Protein AF-A0A9D9LDR4-F1 (afdb_monomer_lite)

Radius of gyration: 16.33 Å; chains: 1; bounding box: 38×20×46 Å

Structure (mmCIF, N/CA/C/O backbone):
data_AF-A0A9D9LDR4-F1
#
_entry.id   AF-A0A9D9LDR4-F1
#
loop_
_atom_site.group_PDB
_atom_site.id
_atom_site.type_symbol
_atom_site.label_atom_id
_atom_site.label_alt_id
_atom_site.label_comp_id
_atom_site.label_asym_id
_atom_site.label_entity_id
_atom_site.label_seq_id
_atom_site.pdbx_PDB_ins_code
_atom_site.Cartn_x
_atom_site.Cartn_y
_atom_site.Cartn_z
_atom_site.occupancy
_atom_site.B_iso_or_equiv
_atom_site.auth_seq_id
_atom_site.auth_comp_id
_atom_site.auth_asym_id
_atom_site.auth_atom_id
_atom_site.pdbx_PDB_model_num
ATOM 1 N N . PHE A 1 1 ? 23.186 -12.096 -13.329 1.00 54.88 1 PHE A N 1
ATOM 2 C CA . PHE A 1 1 ? 22.504 -12.020 -12.019 1.00 54.88 1 PHE A CA 1
ATOM 3 C C . PHE A 1 1 ? 22.289 -10.558 -11.614 1.00 54.88 1 PHE A C 1
ATOM 5 O O . PHE A 1 1 ? 22.299 -10.236 -10.435 1.00 54.88 1 PHE A O 1
ATOM 12 N N . ASP A 1 2 ? 22.020 -9.668 -12.572 1.00 68.00 2 ASP A N 1
ATOM 13 C CA . ASP A 1 2 ? 21.801 -8.243 -12.314 1.00 68.00 2 ASP A CA 1
ATOM 14 C C . ASP A 1 2 ? 20.322 -7.980 -12.033 1.00 68.00 2 ASP A C 1
ATOM 16 O O . ASP A 1 2 ? 19.635 -7.313 -12.803 1.00 68.00 2 ASP A O 1
ATOM 20 N N . PHE A 1 3 ? 19.801 -8.551 -10.943 1.00 68.44 3 PHE A N 1
ATOM 21 C CA . PHE A 1 3 ? 18.564 -8.018 -10.383 1.00 68.44 3 PHE A CA 1
ATOM 22 C C . PHE A 1 3 ? 18.900 -6.626 -9.850 1.00 68.44 3 PHE A C 1
ATOM 24 O O . PHE A 1 3 ? 19.720 -6.522 -8.932 1.00 68.44 3 PHE A O 1
ATOM 31 N N . PRO A 1 4 ? 18.330 -5.548 -10.413 1.00 83.12 4 PRO A N 1
ATOM 32 C CA . PRO A 1 4 ? 18.598 -4.222 -9.894 1.00 83.12 4 PRO A CA 1
ATOM 33 C C . PRO A 1 4 ? 18.130 -4.193 -8.435 1.00 83.12 4 PRO A C 1
ATOM 35 O O . PRO A 1 4 ? 16.963 -4.439 -8.139 1.00 83.12 4 PRO A O 1
ATOM 38 N N . LEU A 1 5 ? 19.050 -3.924 -7.509 1.00 87.56 5 LEU A N 1
ATOM 39 C CA . LEU A 1 5 ? 18.750 -3.866 -6.073 1.00 87.56 5 LEU A CA 1
ATOM 40 C C . LEU A 1 5 ? 17.758 -2.739 -5.742 1.00 87.56 5 LEU A C 1
ATOM 42 O O . LEU A 1 5 ? 16.996 -2.846 -4.787 1.00 87.56 5 LEU A O 1
ATOM 46 N N . ALA A 1 6 ? 17.731 -1.679 -6.555 1.00 91.88 6 ALA A N 1
ATOM 47 C CA . ALA A 1 6 ? 16.885 -0.505 -6.357 1.00 91.88 6 ALA A CA 1
ATOM 48 C C . ALA A 1 6 ? 15.378 -0.826 -6.206 1.00 91.88 6 ALA A C 1
ATOM 50 O O . ALA A 1 6 ? 14.811 -0.449 -5.181 1.00 91.88 6 ALA A O 1
ATOM 51 N N . PRO A 1 7 ? 14.705 -1.534 -7.137 1.00 90.19 7 PRO A N 1
ATOM 52 C CA . PRO A 1 7 ? 13.296 -1.902 -6.973 1.00 90.19 7 PRO A CA 1
ATOM 53 C C . 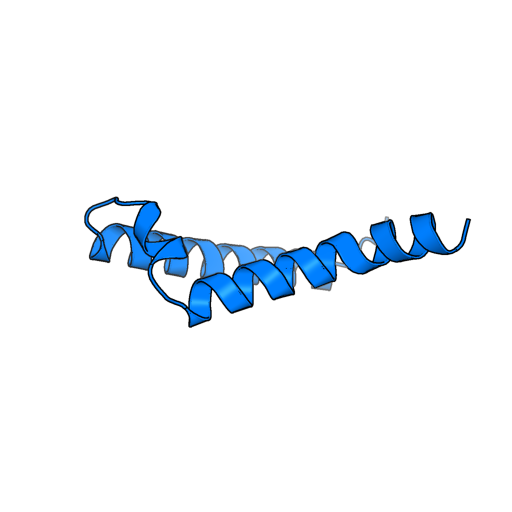PRO A 1 7 ? 13.039 -2.846 -5.795 1.00 90.19 7 PRO A C 1
ATOM 55 O O . PRO A 1 7 ? 11.973 -2.766 -5.190 1.00 90.19 7 PRO A O 1
ATOM 58 N N . VAL A 1 8 ? 13.997 -3.708 -5.437 1.00 92.88 8 VAL A N 1
ATOM 59 C CA . VAL A 1 8 ? 13.861 -4.594 -4.269 1.00 92.88 8 VAL A CA 1
ATOM 60 C C . VAL A 1 8 ? 13.845 -3.773 -2.982 1.00 92.88 8 VAL A C 1
ATOM 62 O O . VAL A 1 8 ? 12.933 -3.919 -2.173 1.00 92.88 8 VAL A O 1
ATOM 65 N N . ILE A 1 9 ? 14.808 -2.863 -2.819 1.00 94.06 9 ILE A N 1
ATOM 66 C CA . ILE A 1 9 ? 14.869 -1.952 -1.668 1.00 94.06 9 ILE A CA 1
ATOM 67 C C . ILE A 1 9 ? 13.613 -1.080 -1.616 1.00 94.06 9 ILE A C 1
ATOM 69 O O . ILE A 1 9 ? 13.011 -0.942 -0.555 1.00 94.06 9 ILE A O 1
ATOM 73 N N . LEU A 1 10 ? 13.180 -0.536 -2.759 1.00 93.81 10 LEU A N 1
ATOM 74 C CA . LEU A 1 10 ? 11.965 0.271 -2.840 1.00 93.81 10 LEU A CA 1
ATOM 75 C C . LEU A 1 10 ? 10.732 -0.526 -2.393 1.00 93.81 10 LEU A C 1
ATOM 77 O O . LEU A 1 10 ? 9.945 -0.026 -1.598 1.00 93.81 10 LEU A O 1
ATOM 81 N N . GLY A 1 11 ? 10.586 -1.773 -2.843 1.00 93.12 11 GLY A N 1
ATOM 82 C CA . GLY A 1 11 ? 9.498 -2.651 -2.413 1.00 93.12 11 GLY A CA 1
ATOM 83 C C . GLY A 1 11 ? 9.520 -2.939 -0.910 1.00 93.12 11 GLY A C 1
ATOM 84 O O . GLY A 1 11 ? 8.470 -2.912 -0.276 1.00 93.12 11 GLY A O 1
ATOM 85 N N . LEU A 1 12 ? 10.703 -3.158 -0.329 1.00 94.25 12 LEU A N 1
ATOM 86 C CA . LEU A 1 12 ? 10.858 -3.406 1.108 1.00 94.25 12 LEU A CA 1
ATOM 87 C C . LEU A 1 12 ? 10.511 -2.174 1.952 1.00 94.25 12 LEU A C 1
ATOM 89 O O . LEU A 1 12 ? 9.748 -2.292 2.905 1.00 94.25 12 LEU A O 1
ATOM 93 N N . VAL A 1 13 ? 11.019 -0.995 1.583 1.00 94.94 13 VAL A N 1
ATOM 94 C CA . VAL A 1 13 ? 10.720 0.263 2.289 1.00 94.94 13 VAL A CA 1
ATOM 95 C C . VAL A 1 13 ? 9.231 0.593 2.192 1.00 94.94 13 VAL A C 1
ATOM 97 O O . VAL A 1 13 ? 8.601 0.923 3.193 1.00 94.94 13 VAL A O 1
ATOM 100 N N . LEU A 1 14 ? 8.641 0.465 1.000 1.00 94.69 14 LEU A N 1
ATOM 101 C CA . LEU A 1 14 ? 7.204 0.675 0.817 1.00 94.69 14 LEU A CA 1
ATOM 102 C C . LEU A 1 14 ? 6.370 -0.357 1.588 1.00 94.69 14 LEU A C 1
ATOM 104 O O . LEU A 1 14 ? 5.311 -0.013 2.108 1.00 94.69 14 LEU A O 1
ATOM 108 N N . GLY A 1 15 ? 6.841 -1.602 1.675 1.00 94.19 15 GLY A N 1
ATOM 109 C CA . GLY A 1 15 ? 6.197 -2.666 2.439 1.00 94.19 15 GLY A CA 1
ATOM 110 C C . GLY A 1 15 ? 6.157 -2.376 3.938 1.00 94.19 15 GLY A C 1
ATOM 111 O O . GLY A 1 15 ? 5.098 -2.505 4.546 1.00 94.19 15 GLY A O 1
ATOM 112 N N . ASP A 1 16 ? 7.269 -1.921 4.518 1.00 95.75 16 ASP A N 1
ATOM 113 C CA . ASP A 1 16 ? 7.332 -1.526 5.932 1.00 95.75 16 ASP A CA 1
ATOM 114 C C . ASP A 1 16 ? 6.363 -0.368 6.237 1.00 95.75 16 ASP A C 1
ATOM 116 O O . ASP A 1 16 ? 5.557 -0.437 7.167 1.00 95.75 16 ASP A O 1
ATOM 120 N N . LEU A 1 17 ? 6.333 0.655 5.376 1.00 96.19 17 LEU A N 1
ATOM 121 C CA . LEU A 1 17 ? 5.386 1.771 5.495 1.00 96.19 17 LEU A CA 1
ATOM 122 C C . LEU A 1 17 ? 3.916 1.321 5.383 1.00 96.19 17 LEU A C 1
ATOM 124 O O . LEU A 1 17 ? 3.044 1.849 6.085 1.00 96.19 17 LEU A O 1
ATOM 128 N N . LEU A 1 18 ? 3.630 0.345 4.514 1.00 94.81 18 LEU A N 1
ATOM 129 C CA . LEU A 1 18 ? 2.303 -0.259 4.379 1.00 94.81 18 LEU A CA 1
ATOM 130 C C . LEU A 1 18 ? 1.914 -0.974 5.673 1.00 94.81 18 LEU A C 1
ATOM 132 O O . LEU A 1 18 ? 0.832 -0.712 6.200 1.00 94.81 18 LEU A O 1
ATOM 136 N N . GLU A 1 19 ? 2.777 -1.842 6.204 1.00 95.69 19 GLU A N 1
ATOM 137 C CA . GLU A 1 19 ? 2.493 -2.591 7.429 1.00 95.69 19 GLU A CA 1
ATOM 138 C C . GLU A 1 19 ? 2.232 -1.652 8.609 1.00 95.69 19 GLU A C 1
ATOM 140 O O . GLU A 1 19 ? 1.259 -1.842 9.341 1.00 95.69 19 GLU A O 1
ATOM 145 N N . GLN A 1 20 ? 3.047 -0.607 8.763 1.00 96.81 20 GLN A N 1
ATOM 146 C CA . GLN A 1 20 ? 2.858 0.406 9.800 1.00 96.81 20 GLN A CA 1
ATOM 147 C C . GLN A 1 20 ? 1.497 1.101 9.666 1.00 96.81 20 GLN A C 1
ATOM 149 O O . GLN A 1 20 ? 0.754 1.198 10.645 1.00 96.81 20 GLN A O 1
ATOM 154 N N . SER A 1 21 ? 1.124 1.510 8.450 1.00 93.19 21 SER A N 1
ATOM 155 C CA . SER A 1 21 ? -0.164 2.160 8.178 1.00 93.19 21 SER A CA 1
ATOM 156 C C . SER A 1 21 ? -1.354 1.224 8.425 1.00 93.19 21 SER A C 1
ATOM 158 O O . SER A 1 21 ? -2.351 1.628 9.028 1.00 93.19 21 SER A O 1
ATOM 160 N N . LEU A 1 22 ? -1.248 -0.042 8.010 1.00 93.19 22 LEU A N 1
ATOM 161 C CA . LEU A 1 22 ? -2.265 -1.073 8.230 1.00 93.19 22 LEU A CA 1
ATOM 162 C C . LEU A 1 22 ? -2.437 -1.370 9.722 1.00 93.19 22 LEU A C 1
ATOM 164 O O . LEU A 1 22 ? -3.556 -1.373 10.231 1.00 93.19 22 LEU A O 1
ATOM 168 N N . ARG A 1 23 ? -1.329 -1.586 10.435 1.00 94.56 23 ARG A N 1
ATOM 169 C CA . ARG A 1 23 ? -1.316 -1.828 11.879 1.00 94.56 23 ARG A CA 1
ATOM 170 C C . ARG A 1 23 ? -1.922 -0.656 12.635 1.00 94.56 23 ARG A C 1
ATOM 172 O O . ARG A 1 23 ? -2.738 -0.876 13.524 1.00 94.56 23 ARG A O 1
ATOM 179 N N . GLN A 1 24 ? -1.566 0.574 12.271 1.00 94.44 24 GLN A N 1
ATOM 180 C CA . GLN A 1 24 ? -2.135 1.776 12.870 1.00 94.44 24 GLN A CA 1
ATOM 181 C C . GLN A 1 24 ? -3.649 1.848 12.641 1.00 94.44 24 GLN A C 1
ATOM 183 O O . GLN A 1 24 ? -4.395 2.083 13.589 1.00 94.44 24 GLN A O 1
ATOM 188 N N . ALA A 1 25 ? -4.114 1.601 11.414 1.00 92.19 25 ALA A N 1
ATOM 189 C CA . ALA A 1 25 ? -5.539 1.604 11.093 1.00 92.19 25 ALA A CA 1
ATOM 190 C C . ALA A 1 25 ? -6.318 0.550 11.897 1.00 92.19 25 ALA A C 1
ATOM 192 O O . ALA A 1 25 ? -7.368 0.865 12.455 1.00 92.19 25 ALA A O 1
ATOM 193 N N . LEU A 1 26 ? -5.783 -0.671 12.004 1.00 92.94 26 LEU A N 1
ATOM 194 C CA . LEU A 1 26 ? -6.387 -1.750 12.790 1.00 92.94 26 LEU A CA 1
ATOM 195 C C . LEU A 1 26 ? -6.354 -1.458 14.292 1.00 92.94 26 LEU A C 1
ATOM 197 O O . LEU A 1 26 ? -7.320 -1.729 14.992 1.00 92.94 26 LEU A O 1
ATOM 201 N N . MET A 1 27 ? -5.273 -0.875 14.804 1.00 94.81 27 MET A N 1
ATOM 202 C CA . MET A 1 27 ? -5.183 -0.489 16.212 1.00 94.81 27 MET A CA 1
ATOM 203 C C . MET A 1 27 ? -6.222 0.585 16.565 1.00 94.81 27 MET A C 1
ATOM 205 O O . MET A 1 27 ? -6.871 0.486 17.602 1.00 94.81 27 MET A O 1
ATOM 209 N N . ILE A 1 28 ? -6.431 1.567 15.680 1.00 91.81 28 ILE A N 1
ATOM 210 C CA . ILE A 1 28 ? -7.458 2.609 15.842 1.00 91.81 28 ILE A CA 1
ATOM 211 C C . ILE A 1 28 ? -8.873 2.020 15.743 1.00 91.81 28 ILE A C 1
ATOM 213 O O . ILE A 1 28 ? -9.767 2.468 16.457 1.00 91.81 28 ILE A O 1
ATOM 217 N N . SER A 1 29 ? -9.093 1.014 14.892 1.00 90.00 29 SER A N 1
ATOM 218 C CA . SER A 1 29 ? -10.404 0.372 14.734 1.00 90.00 29 SER A CA 1
ATOM 219 C C . SER A 1 29 ? -10.722 -0.704 15.776 1.00 90.00 29 SER A C 1
ATOM 221 O O . SER A 1 29 ? -11.792 -1.303 15.706 1.00 90.00 29 SER A O 1
ATOM 223 N N . GLY A 1 30 ? -9.821 -0.983 16.724 1.00 91.12 30 GLY A N 1
ATOM 224 C CA . GLY A 1 30 ? -9.999 -2.074 17.691 1.00 91.12 30 GLY A CA 1
ATOM 225 C C . GLY A 1 30 ? -9.822 -3.475 17.090 1.00 91.12 30 GLY A C 1
ATOM 226 O O . GLY A 1 30 ? -10.348 -4.446 17.621 1.00 91.12 30 GLY A O 1
ATOM 227 N N . GLY A 1 31 ? -9.091 -3.588 15.980 1.00 87.56 31 GLY A N 1
ATOM 228 C CA . GLY A 1 31 ? -8.823 -4.838 15.265 1.00 87.56 31 GLY A CA 1
ATOM 229 C C . GLY A 1 31 ? -9.807 -5.142 14.133 1.00 87.56 31 GLY A C 1
ATOM 230 O O . GLY A 1 31 ? -9.685 -6.178 13.481 1.00 87.56 31 GLY A O 1
ATOM 231 N N . GLU A 1 32 ? -10.769 -4.258 13.852 1.00 90.25 32 GLU A N 1
ATOM 232 C CA . GLU A 1 32 ? -11.737 -4.466 12.776 1.00 90.25 32 GLU A CA 1
ATOM 233 C C . GLU A 1 32 ? -11.132 -4.203 11.391 1.00 90.25 32 GLU A C 1
ATOM 235 O O . GLU A 1 32 ? -10.851 -3.058 11.028 1.00 90.25 32 GLU A O 1
ATOM 240 N N . VAL A 1 33 ? -11.032 -5.249 10.565 1.00 88.56 33 VAL A N 1
ATOM 241 C CA . VAL A 1 33 ? -10.574 -5.164 9.160 1.00 88.56 33 VAL A CA 1
ATOM 242 C C . VAL A 1 33 ? -11.563 -4.388 8.277 1.00 88.56 33 VAL A C 1
ATOM 244 O O . VAL A 1 33 ? -11.180 -3.795 7.269 1.00 88.56 33 VAL A O 1
ATOM 247 N N . GLY A 1 34 ? -12.833 -4.308 8.690 1.00 88.88 34 GLY A N 1
ATOM 248 C CA . GLY A 1 34 ? -13.866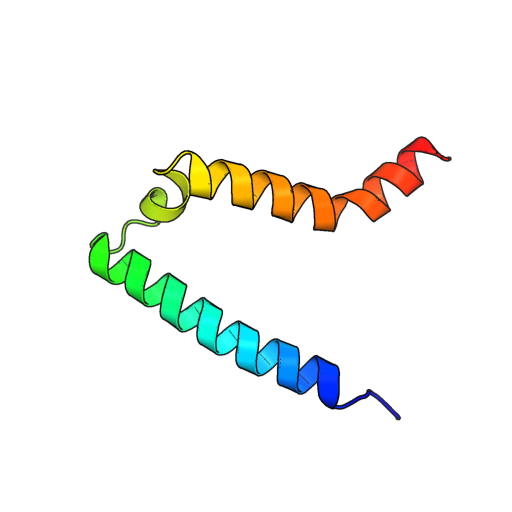 -3.528 8.005 1.00 88.88 34 GLY A CA 1
ATOM 249 C C . GLY A 1 34 ? -13.569 -2.025 7.925 1.00 88.88 34 GLY A C 1
ATOM 250 O O . GLY A 1 34 ? -14.136 -1.341 7.073 1.00 88.88 34 GLY A O 1
ATOM 251 N N . ILE A 1 35 ? -12.647 -1.501 8.747 1.00 88.44 35 ILE A N 1
ATOM 252 C CA . ILE A 1 35 ? -12.231 -0.092 8.691 1.00 88.44 35 ILE A CA 1
ATOM 253 C C . ILE A 1 35 ? -11.627 0.288 7.334 1.00 88.44 35 ILE A C 1
ATOM 255 O O . ILE A 1 35 ? -11.817 1.413 6.873 1.00 88.44 35 ILE A O 1
ATOM 259 N N . LEU A 1 36 ? -10.976 -0.665 6.658 1.00 88.94 36 LEU A N 1
ATOM 260 C CA . LEU A 1 36 ? -10.329 -0.450 5.364 1.00 88.94 36 LEU A CA 1
ATOM 261 C C . LEU A 1 36 ? -11.336 -0.123 4.253 1.00 88.94 36 LEU A C 1
ATOM 263 O O . LEU A 1 36 ? -10.977 0.554 3.297 1.00 88.94 36 LEU A O 1
ATOM 267 N N . PHE A 1 37 ? -12.599 -0.537 4.393 1.00 91.31 37 PHE A N 1
ATOM 268 C CA . PHE A 1 37 ? -13.651 -0.337 3.385 1.00 91.31 37 PHE A CA 1
ATOM 269 C C . PHE A 1 37 ? -14.737 0.657 3.815 1.00 91.31 37 PHE A C 1
ATOM 271 O O . PHE A 1 37 ? -15.741 0.844 3.125 1.00 91.31 37 PHE A O 1
ATOM 278 N N . ARG A 1 38 ? -14.562 1.301 4.976 1.00 88.56 38 ARG A N 1
ATOM 279 C CA . ARG A 1 38 ? -15.589 2.160 5.579 1.00 88.56 38 ARG A CA 1
ATOM 280 C C . ARG A 1 38 ? -15.692 3.531 4.898 1.00 88.56 38 ARG A C 1
ATOM 282 O O . ARG A 1 38 ? -16.751 4.149 4.922 1.00 88.56 38 ARG A O 1
ATOM 289 N N . GL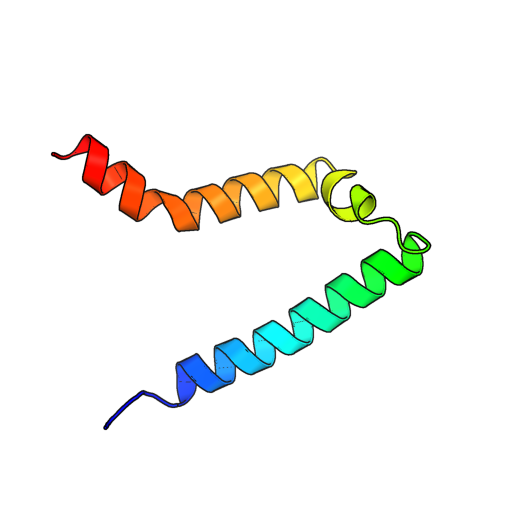Y A 1 39 ? -14.606 4.016 4.294 1.00 89.00 39 GLY A N 1
ATOM 290 C CA . GLY A 1 39 ? -14.551 5.323 3.636 1.00 89.00 39 GLY A CA 1
ATOM 291 C C . GLY A 1 39 ? -14.757 5.246 2.124 1.00 89.00 39 GLY A C 1
ATOM 292 O O . GLY A 1 39 ? -14.124 4.430 1.455 1.00 89.00 39 GLY A O 1
ATOM 293 N N . ALA A 1 40 ? -15.556 6.165 1.569 1.00 90.31 40 ALA A N 1
ATOM 294 C CA . ALA A 1 40 ? -15.730 6.303 0.119 1.00 90.31 40 ALA A CA 1
ATOM 295 C C . ALA A 1 40 ? -14.385 6.490 -0.606 1.00 90.31 40 ALA A C 1
ATOM 297 O O . ALA A 1 40 ? -14.141 5.845 -1.622 1.00 90.31 40 ALA A O 1
ATOM 298 N N . ILE A 1 41 ? -13.479 7.291 -0.030 1.00 93.69 41 ILE A N 1
ATOM 299 C CA . ILE A 1 41 ? -12.131 7.516 -0.573 1.00 93.69 41 ILE A CA 1
ATOM 300 C C . ILE A 1 41 ? -11.334 6.206 -0.607 1.00 93.69 41 ILE A C 1
ATOM 302 O O . ILE A 1 41 ? -10.784 5.853 -1.648 1.00 93.69 41 ILE A O 1
ATOM 306 N N . SER A 1 42 ? -11.321 5.449 0.494 1.00 92.75 42 SER A N 1
ATOM 307 C CA . SER A 1 42 ? -10.607 4.167 0.559 1.00 92.75 42 SER A CA 1
ATOM 308 C C . SER A 1 42 ? -11.121 3.190 -0.499 1.00 92.75 42 SER A C 1
ATOM 310 O O . SER A 1 42 ? -10.338 2.633 -1.265 1.00 92.75 42 SER A O 1
ATOM 312 N N . ASN A 1 43 ? -12.445 3.071 -0.633 1.00 94.12 43 ASN A N 1
ATOM 313 C CA . ASN A 1 43 ? -13.052 2.213 -1.649 1.00 94.12 43 ASN A CA 1
ATOM 314 C C . ASN A 1 43 ? -12.687 2.659 -3.069 1.00 94.12 43 ASN A C 1
ATOM 316 O O . ASN A 1 43 ? -12.319 1.818 -3.887 1.00 94.12 43 ASN A O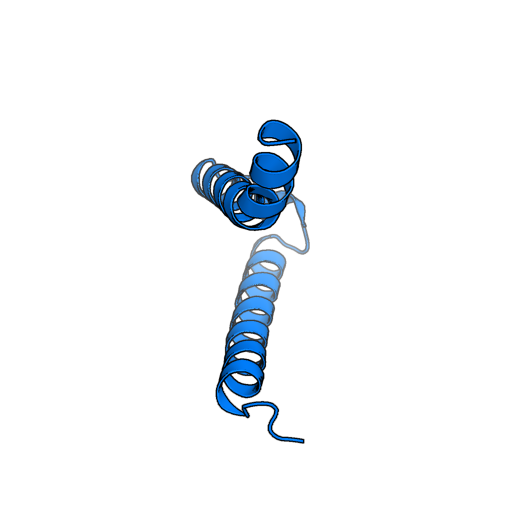 1
ATOM 320 N N . THR A 1 44 ? -12.720 3.964 -3.368 1.00 95.25 44 THR A N 1
ATOM 321 C CA . THR A 1 44 ? -12.285 4.461 -4.685 1.00 95.25 44 THR A CA 1
ATOM 322 C C . THR A 1 44 ? -10.813 4.159 -4.958 1.00 95.25 44 THR A C 1
ATOM 324 O O . THR A 1 44 ? -10.480 3.737 -6.062 1.00 95.25 44 THR A O 1
ATOM 327 N N . LEU A 1 45 ? -9.936 4.291 -3.957 1.00 94.25 45 LEU A N 1
ATOM 328 C CA . LEU A 1 45 ? -8.515 3.969 -4.091 1.00 94.25 45 LEU A CA 1
ATOM 329 C C . LEU A 1 45 ? -8.286 2.473 -4.318 1.00 94.25 45 LEU A C 1
ATOM 331 O O . LEU A 1 45 ? -7.508 2.117 -5.199 1.00 94.25 45 LEU A O 1
ATOM 335 N N . PHE A 1 46 ? -8.990 1.597 -3.597 1.00 93.88 46 PHE A N 1
ATOM 336 C CA . PHE A 1 46 ? -8.923 0.150 -3.818 1.00 93.88 46 PHE A CA 1
ATOM 337 C C . PHE A 1 46 ? -9.374 -0.237 -5.229 1.00 93.88 46 PHE A C 1
ATOM 339 O O . PHE A 1 46 ? -8.713 -1.042 -5.885 1.00 93.88 46 PHE A O 1
ATOM 346 N N . VAL A 1 47 ? -10.461 0.363 -5.723 1.00 95.44 47 VAL A N 1
ATOM 347 C CA . VAL A 1 47 ? -10.951 0.134 -7.090 1.00 95.44 47 VAL A CA 1
ATOM 348 C C . VAL A 1 47 ? -9.930 0.607 -8.126 1.00 95.44 47 VAL A C 1
ATOM 350 O O . VAL A 1 47 ? -9.648 -0.125 -9.072 1.00 95.44 47 VAL A O 1
ATOM 353 N N . LEU A 1 48 ? -9.333 1.789 -7.944 1.00 95.38 48 LEU A N 1
ATOM 354 C CA . LEU A 1 48 ? -8.295 2.301 -8.843 1.00 95.38 48 LEU A CA 1
ATOM 355 C C . LEU A 1 48 ? -7.036 1.427 -8.821 1.00 95.38 48 LEU A C 1
ATOM 357 O O . LEU A 1 48 ? -6.515 1.089 -9.881 1.00 95.38 48 LEU A O 1
ATOM 361 N N . ALA A 1 49 ? -6.573 1.019 -7.638 1.00 93.88 49 ALA A N 1
ATOM 362 C CA . ALA A 1 49 ? -5.426 0.130 -7.482 1.00 93.88 49 ALA A CA 1
ATOM 363 C C . ALA A 1 49 ? -5.658 -1.217 -8.180 1.00 93.88 49 ALA A C 1
ATOM 365 O O . ALA A 1 49 ? -4.825 -1.646 -8.980 1.00 93.88 49 ALA A O 1
ATOM 366 N N . ALA A 1 50 ? -6.814 -1.849 -7.951 1.00 95.12 50 ALA A N 1
ATOM 367 C CA . ALA A 1 50 ? -7.206 -3.058 -8.671 1.00 95.12 50 ALA A CA 1
ATOM 368 C C . ALA A 1 50 ? -7.248 -2.803 -10.186 1.00 95.12 50 ALA A C 1
ATOM 370 O O . ALA A 1 50 ? -6.704 -3.586 -10.962 1.00 95.12 50 ALA A O 1
ATOM 371 N N . GLY A 1 51 ? -7.813 -1.670 -10.606 1.00 95.81 51 GLY A N 1
ATOM 372 C CA . GLY A 1 51 ? -7.824 -1.226 -11.995 1.00 95.81 51 GLY A CA 1
ATOM 373 C C . GLY A 1 51 ? -6.430 -1.196 -12.617 1.00 95.81 51 GLY A C 1
ATOM 374 O O . GLY A 1 51 ? -6.245 -1.775 -13.677 1.00 95.81 51 GLY A O 1
ATOM 375 N N . VAL A 1 52 ? -5.433 -0.605 -11.956 1.00 94.75 52 VAL A N 1
ATOM 376 C CA . VAL A 1 52 ? -4.047 -0.535 -12.460 1.00 94.75 52 VAL A CA 1
ATOM 377 C C . VAL A 1 52 ? -3.396 -1.917 -12.538 1.00 94.75 52 VAL A C 1
ATOM 379 O O . VAL A 1 52 ? -2.756 -2.237 -13.539 1.00 94.75 52 VAL A O 1
ATOM 382 N N . VAL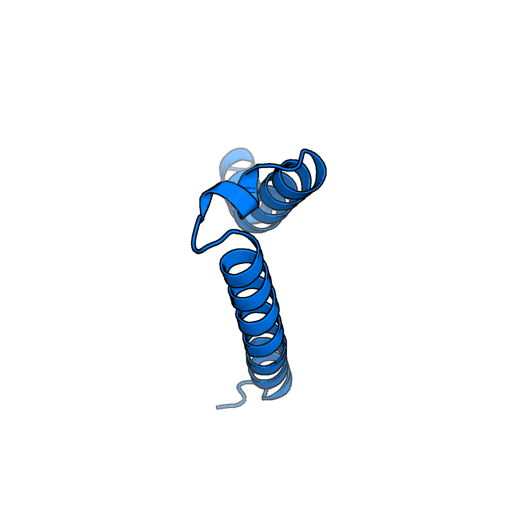 A 1 53 ? -3.583 -2.752 -11.513 1.00 94.25 53 VAL A N 1
ATOM 383 C CA . VAL A 1 53 ? -3.009 -4.108 -11.463 1.00 94.25 53 VAL A CA 1
ATOM 384 C C . VAL A 1 53 ? -3.599 -5.000 -12.559 1.00 94.25 53 VAL A C 1
ATOM 386 O O . VAL A 1 53 ? -2.869 -5.736 -13.224 1.00 94.25 53 VAL A O 1
ATOM 389 N N . PHE A 1 54 ? -4.913 -4.921 -12.784 1.00 95.38 54 PHE A N 1
ATOM 390 C CA . PHE A 1 54 ? -5.611 -5.759 -13.760 1.00 95.38 54 PHE A CA 1
ATOM 391 C C . PHE A 1 54 ? -5.702 -5.143 -15.161 1.00 95.38 54 PHE A C 1
ATOM 393 O O . PHE A 1 54 ? -5.924 -5.886 -16.117 1.00 95.38 54 PHE A O 1
ATOM 400 N N . ALA A 1 55 ? -5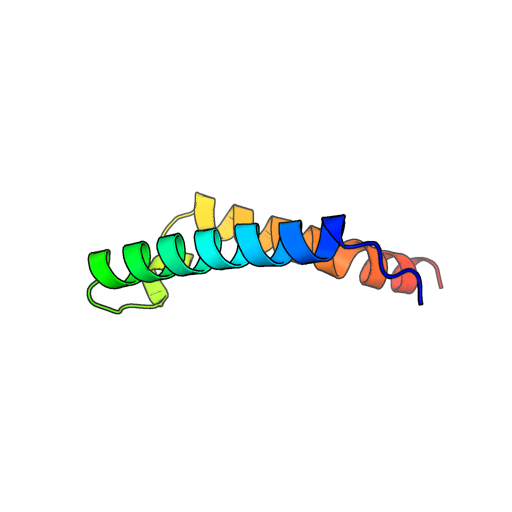.483 -3.835 -15.326 1.00 93.00 55 ALA A N 1
ATOM 401 C CA . ALA A 1 55 ? -5.487 -3.143 -16.616 1.00 93.00 55 ALA A CA 1
ATOM 402 C C . ALA A 1 55 ? -4.661 -3.857 -17.699 1.00 93.00 55 ALA A C 1
ATOM 404 O O . ALA A 1 55 ? -5.221 -4.126 -18.764 1.00 93.00 55 ALA A O 1
ATOM 405 N N . PRO A 1 56 ? -3.379 -4.229 -17.484 1.00 89.88 56 PRO A N 1
ATOM 406 C CA . PRO A 1 56 ? -2.599 -4.892 -18.528 1.00 89.88 56 PRO A CA 1
ATOM 407 C C . PRO A 1 56 ? -3.171 -6.266 -18.902 1.00 89.88 56 PRO A C 1
ATOM 409 O O . PRO A 1 56 ? -3.179 -6.632 -20.078 1.00 89.88 56 PRO A O 1
ATOM 412 N N . ALA A 1 57 ? -3.697 -7.017 -17.930 1.00 90.69 57 ALA A N 1
ATOM 413 C CA . ALA A 1 57 ? -4.305 -8.322 -18.171 1.00 90.69 57 ALA A CA 1
ATOM 414 C C . ALA A 1 57 ? -5.641 -8.207 -18.929 1.00 90.69 57 ALA A C 1
ATOM 416 O O . ALA A 1 57 ? -5.896 -8.976 -19.859 1.00 90.69 57 ALA A O 1
ATOM 417 N N . LEU A 1 58 ? -6.475 -7.229 -18.567 1.00 88.88 58 LEU A N 1
ATOM 418 C CA . LEU A 1 58 ? -7.778 -6.990 -19.184 1.00 88.88 58 LEU A CA 1
ATOM 419 C C . LEU A 1 58 ? -7.634 -6.449 -20.612 1.00 88.88 58 LEU A C 1
ATOM 421 O O . LEU A 1 58 ? -8.274 -6.960 -21.527 1.00 88.88 58 LEU A O 1
ATOM 425 N N . LEU A 1 59 ? -6.736 -5.484 -20.832 1.00 91.00 59 LEU A N 1
ATOM 426 C CA . LEU A 1 59 ? -6.440 -4.947 -22.163 1.00 91.00 59 LEU A CA 1
ATOM 427 C C . LEU A 1 59 ? -5.871 -6.017 -23.097 1.00 91.00 59 LEU A C 1
ATOM 429 O O . LEU A 1 59 ? -6.208 -6.034 -24.279 1.00 91.00 59 LEU A O 1
ATOM 433 N N . LYS A 1 60 ? -5.044 -6.932 -22.576 1.00 89.69 60 LYS A N 1
ATOM 434 C CA . LYS A 1 60 ? -4.541 -8.073 -23.350 1.00 89.69 60 LYS A CA 1
ATOM 435 C C . LYS A 1 60 ? -5.664 -9.033 -23.754 1.00 89.69 60 LYS A C 1
ATOM 437 O O . LYS A 1 60 ? -5.618 -9.551 -24.861 1.00 89.69 60 LYS A O 1
ATOM 442 N N . ARG A 1 61 ? -6.668 -9.247 -22.895 1.00 88.69 61 ARG A N 1
ATOM 443 C CA . ARG A 1 61 ? -7.854 -10.065 -23.213 1.00 88.69 61 ARG A CA 1
ATOM 444 C C . ARG A 1 61 ? -8.807 -9.412 -24.213 1.00 88.69 61 ARG A C 1
ATOM 446 O O . ARG A 1 61 ? -9.430 -10.136 -24.965 1.00 88.69 61 ARG A O 1
ATOM 453 N N . LEU A 1 62 ? -8.944 -8.086 -24.199 1.00 88.81 62 LEU A N 1
ATOM 454 C CA . LEU A 1 62 ? -9.836 -7.354 -25.113 1.00 88.81 62 LEU A CA 1
ATOM 455 C C . LEU A 1 62 ? -9.221 -7.106 -26.501 1.00 88.81 62 LEU A C 1
ATOM 457 O O . LEU A 1 62 ? -9.940 -6.786 -27.440 1.00 88.81 62 LEU A O 1
ATOM 461 N N . ARG A 1 63 ? -7.889 -7.188 -26.616 1.00 82.25 63 ARG A N 1
ATOM 462 C CA . ARG A 1 63 ? -7.140 -7.032 -27.875 1.00 82.25 63 ARG A CA 1
ATOM 463 C C . ARG A 1 63 ? -6.824 -8.356 -28.581 1.00 82.25 63 ARG A C 1
ATOM 465 O O . ARG A 1 63 ? -6.217 -8.309 -29.648 1.00 82.25 63 ARG A O 1
ATOM 472 N N . GLY A 1 64 ? -7.156 -9.493 -27.970 1.00 61.56 64 GLY A N 1
ATOM 473 C CA . GLY A 1 64 ? -7.107 -10.818 -28.597 1.00 61.56 64 GLY A CA 1
ATOM 474 C C . GLY A 1 64 ? -8.494 -11.236 -29.042 1.00 61.56 64 GLY A C 1
ATOM 475 O O . GLY A 1 64 ? -8.560 -11.973 -30.045 1.00 61.56 64 GLY A O 1
#

Secondary structure (DSSP, 8-state):
----HHHHHHHHHHHHHHHHHHHHHHHHTTT-GGGGGSSHHHHHHHHHHHHHHHHHHHHHHH--

Foldseek 3Di:
DCPPVVVVVVCVVVVVVVVVVQVVQCVVVVNDPCSQVPDPVSVVVVVVVVCVVCVVVVVVVVVD

Sequence (64 aa):
FDFPLAPVILGLVLGDLLEQSLRQALMISGGEVGILFRGAISNTLFVLAAGVVFAPALLKRLRG

pLDDT: mean 90.37, std 7.75, range [54.88, 96.81]